Protein AF-A0A662FUU7-F1 (afdb_monomer_lite)

Structure (mmCIF, N/CA/C/O backbone):
data_AF-A0A662FUU7-F1
#
_entry.id   AF-A0A662FUU7-F1
#
loop_
_atom_site.group_PDB
_atom_site.id
_atom_site.type_symbol
_atom_site.label_atom_id
_atom_site.label_alt_id
_atom_site.label_comp_id
_atom_site.label_asym_id
_atom_site.label_entity_id
_atom_site.label_seq_id
_atom_site.pdbx_PDB_ins_code
_atom_site.Cartn_x
_atom_site.Cartn_y
_atom_site.Cartn_z
_atom_site.occupancy
_atom_site.B_iso_or_equiv
_atom_site.auth_seq_id
_atom_site.auth_comp_id
_atom_site.auth_asym_id
_atom_site.auth_atom_id
_atom_site.pdbx_PDB_model_num
ATOM 1 N N . MET A 1 1 ? 10.718 -19.393 -19.482 1.00 44.84 1 MET A N 1
ATOM 2 C CA . MET A 1 1 ? 10.798 -18.993 -18.058 1.00 44.84 1 MET A CA 1
ATOM 3 C C . MET A 1 1 ? 12.221 -19.186 -17.516 1.00 44.84 1 MET A C 1
ATOM 5 O O . MET A 1 1 ? 12.424 -19.950 -16.588 1.00 44.84 1 MET A O 1
ATOM 9 N N . LEU A 1 2 ? 13.214 -18.514 -18.114 1.00 45.72 2 LEU A N 1
ATOM 10 C CA . LEU A 1 2 ? 14.619 -18.505 -17.651 1.00 45.72 2 LEU A CA 1
ATOM 11 C C . LEU A 1 2 ? 15.251 -17.097 -17.741 1.00 45.72 2 LEU A C 1
ATOM 13 O O . LEU A 1 2 ? 16.114 -16.765 -16.940 1.00 45.72 2 LEU A O 1
ATOM 17 N N . ALA A 1 3 ? 14.721 -16.215 -18.602 1.00 53.31 3 ALA A N 1
ATOM 18 C CA . ALA A 1 3 ? 15.209 -14.842 -18.773 1.00 53.31 3 ALA A CA 1
ATOM 19 C C . ALA A 1 3 ? 15.095 -13.946 -17.518 1.00 53.31 3 ALA A C 1
ATOM 21 O O . ALA A 1 3 ? 15.912 -13.051 -17.324 1.00 53.31 3 ALA A O 1
ATOM 22 N N . GLY A 1 4 ? 14.111 -14.187 -16.639 1.00 52.06 4 GLY A N 1
ATOM 23 C CA . GLY A 1 4 ? 13.937 -13.397 -15.411 1.00 52.06 4 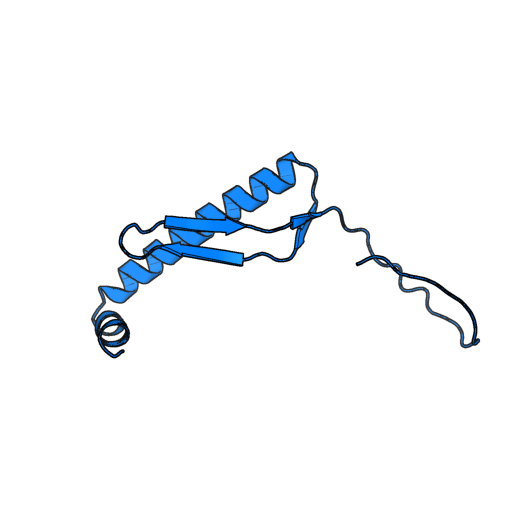GLY A CA 1
ATOM 24 C C . GLY A 1 4 ? 14.995 -13.686 -14.341 1.00 52.06 4 GLY A C 1
ATOM 25 O O . GLY A 1 4 ? 15.371 -12.793 -13.587 1.00 52.06 4 GLY A O 1
ATOM 26 N N . VAL A 1 5 ? 15.519 -14.917 -14.302 1.00 51.16 5 VAL A N 1
ATOM 27 C CA . VAL A 1 5 ? 16.540 -15.328 -13.325 1.00 51.16 5 VAL A CA 1
ATOM 28 C C . VAL A 1 5 ? 17.942 -14.919 -13.786 1.00 51.16 5 VAL A C 1
ATOM 30 O O . VAL A 1 5 ? 18.754 -14.496 -12.968 1.00 51.16 5 VAL A O 1
ATOM 33 N N . GLU A 1 6 ? 18.219 -14.930 -15.092 1.00 53.38 6 GLU A N 1
ATOM 34 C CA . GLU A 1 6 ? 19.503 -14.469 -15.647 1.00 53.38 6 GLU A CA 1
ATOM 35 C C . GLU A 1 6 ? 19.746 -12.962 -15.426 1.00 53.38 6 GLU A C 1
ATOM 37 O O . GLU A 1 6 ? 20.880 -12.548 -15.172 1.00 53.38 6 GLU A O 1
ATOM 42 N N . ALA A 1 7 ? 18.692 -12.134 -15.410 1.00 55.53 7 ALA A N 1
ATOM 43 C CA . ALA A 1 7 ? 18.799 -10.705 -15.090 1.00 55.53 7 ALA A CA 1
ATOM 44 C C . ALA A 1 7 ? 19.205 -10.426 -13.623 1.00 55.53 7 ALA A C 1
ATOM 46 O O . ALA A 1 7 ? 19.765 -9.365 -13.322 1.00 55.53 7 ALA A O 1
ATOM 47 N N . LEU A 1 8 ? 18.963 -11.376 -12.709 1.00 55.41 8 LEU A N 1
ATOM 48 C CA . LEU A 1 8 ? 19.226 -11.237 -11.270 1.00 55.41 8 LEU A CA 1
ATOM 49 C C . LEU A 1 8 ? 20.703 -11.433 -10.894 1.00 55.41 8 LEU A C 1
ATOM 51 O O . LEU A 1 8 ? 21.138 -10.921 -9.863 1.00 55.41 8 LEU A O 1
ATOM 55 N N . VAL A 1 9 ? 21.496 -12.112 -11.728 1.00 58.97 9 VAL A N 1
ATOM 56 C CA . VAL A 1 9 ? 22.877 -12.514 -11.387 1.00 58.97 9 VAL A CA 1
ATOM 57 C C . VAL A 1 9 ? 23.920 -11.425 -11.721 1.00 58.97 9 VAL A C 1
ATOM 59 O O . VAL A 1 9 ? 25.017 -11.425 -11.173 1.00 58.97 9 VAL A O 1
ATOM 62 N N . GLY A 1 10 ? 23.585 -10.435 -12.559 1.00 63.28 10 GLY A N 1
ATOM 63 C CA . GLY A 1 10 ? 24.552 -9.484 -13.143 1.00 63.28 10 GLY A CA 1
ATOM 64 C C . GLY A 1 10 ? 24.597 -8.062 -12.560 1.00 63.28 10 GLY A C 1
ATOM 65 O O . GLY A 1 10 ? 25.018 -7.141 -13.257 1.00 63.28 10 GLY A O 1
ATOM 66 N N . GLY A 1 11 ? 24.095 -7.816 -11.344 1.00 64.31 11 GLY A N 1
ATOM 67 C CA . GLY A 1 11 ? 24.119 -6.487 -10.698 1.00 64.31 11 GLY A CA 1
ATOM 68 C C . GLY A 1 11 ? 23.075 -5.475 -11.207 1.00 64.31 11 GLY A C 1
ATOM 69 O O . GLY A 1 11 ? 22.556 -4.693 -10.412 1.00 64.31 11 GLY A O 1
ATOM 70 N N . ARG A 1 12 ? 22.665 -5.545 -12.483 1.00 63.88 12 ARG A N 1
ATOM 71 C CA . ARG A 1 12 ? 21.527 -4.768 -13.027 1.00 63.88 12 ARG A CA 1
ATOM 72 C C . ARG A 1 12 ? 20.183 -5.167 -12.404 1.00 63.88 12 ARG A C 1
ATOM 74 O O . ARG A 1 12 ? 19.367 -4.296 -12.119 1.00 63.88 12 ARG A O 1
ATOM 81 N N . GLY A 1 13 ? 19.992 -6.451 -12.089 1.00 68.44 13 GLY A N 1
ATOM 82 C CA . GLY A 1 13 ? 18.815 -6.927 -11.357 1.00 68.44 13 GLY A CA 1
ATOM 83 C C . GLY A 1 13 ? 18.700 -6.355 -9.942 1.00 68.44 13 GLY A C 1
ATOM 84 O O . GLY A 1 13 ? 17.595 -6.123 -9.469 1.00 68.44 13 GLY A O 1
ATOM 85 N N . LYS A 1 14 ? 19.823 -6.037 -9.282 1.00 78.06 14 LYS A N 1
ATOM 86 C CA . LYS A 1 14 ? 19.806 -5.427 -7.945 1.00 78.06 14 LYS A CA 1
ATOM 87 C C . LYS A 1 14 ? 19.248 -4.005 -7.987 1.00 78.06 14 LYS A C 1
ATOM 89 O O . LYS A 1 14 ? 18.395 -3.674 -7.176 1.00 78.06 1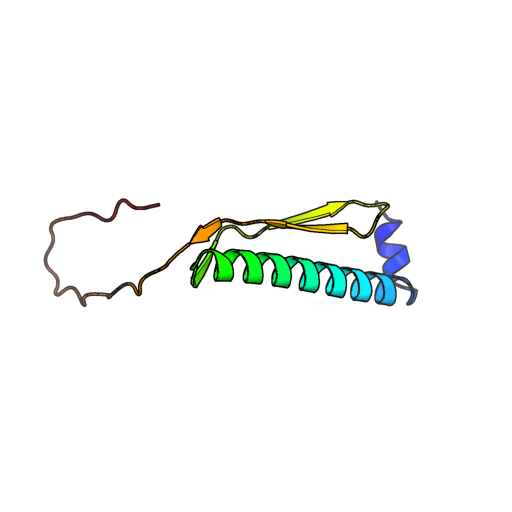4 LYS A O 1
ATOM 94 N N . ALA A 1 15 ? 19.692 -3.190 -8.946 1.00 81.00 15 ALA A N 1
ATOM 95 C CA . ALA A 1 15 ? 19.162 -1.839 -9.130 1.00 81.00 15 ALA A CA 1
ATOM 96 C C . ALA A 1 15 ? 17.659 -1.864 -9.460 1.00 81.00 15 ALA A C 1
ATOM 98 O O . ALA A 1 15 ? 16.891 -1.124 -8.857 1.00 81.00 15 ALA A O 1
ATOM 99 N N . TYR A 1 16 ? 17.230 -2.774 -10.340 1.00 79.88 16 TYR A N 1
ATOM 100 C CA . TYR A 1 16 ? 15.814 -2.964 -10.668 1.00 79.88 16 TYR A CA 1
ATOM 101 C C . TYR A 1 16 ? 14.965 -3.355 -9.447 1.00 79.88 16 TYR A C 1
ATOM 103 O O . TYR A 1 16 ? 13.908 -2.774 -9.213 1.00 79.88 16 TYR A O 1
ATOM 111 N N . LEU A 1 17 ? 15.445 -4.298 -8.630 1.00 82.81 17 LEU A N 1
ATOM 112 C CA . LEU A 1 17 ? 14.759 -4.700 -7.400 1.00 82.81 17 LEU A CA 1
ATOM 113 C C . LEU A 1 17 ? 14.690 -3.571 -6.365 1.00 82.81 17 LEU A C 1
ATOM 115 O O . LEU A 1 17 ? 13.676 -3.441 -5.680 1.00 82.81 17 LEU A O 1
ATOM 119 N N . GLU A 1 18 ? 15.739 -2.756 -6.242 1.00 87.00 18 GLU A N 1
ATOM 120 C CA . GLU A 1 18 ? 15.723 -1.593 -5.348 1.00 87.00 18 GLU A CA 1
ATOM 121 C C . GLU A 1 18 ? 14.708 -0.539 -5.810 1.00 87.00 18 GLU A C 1
ATOM 123 O O . GLU A 1 18 ? 13.961 -0.015 -4.986 1.00 87.00 18 GLU A O 1
ATOM 128 N N . GLU A 1 19 ? 14.613 -0.272 -7.112 1.00 86.50 19 GLU A N 1
ATOM 129 C CA . GLU A 1 19 ? 13.614 0.653 -7.656 1.00 86.50 19 GLU A CA 1
ATOM 130 C C . GLU A 1 19 ? 12.177 0.126 -7.491 1.00 86.50 19 GLU A C 1
ATOM 132 O O . GLU A 1 19 ? 11.307 0.852 -7.007 1.00 86.50 19 GLU A O 1
ATOM 137 N N . LEU A 1 20 ? 11.931 -1.164 -7.746 1.00 87.81 20 LEU A N 1
ATOM 138 C CA . LEU A 1 20 ? 10.638 -1.796 -7.443 1.00 87.81 20 LEU A CA 1
ATOM 139 C C . LEU A 1 20 ? 10.279 -1.702 -5.956 1.00 87.81 20 LEU A C 1
ATOM 141 O O . LEU A 1 20 ? 9.126 -1.462 -5.591 1.00 87.81 20 LEU A O 1
ATOM 145 N N . LYS A 1 21 ? 11.266 -1.886 -5.076 1.00 89.69 21 LYS A N 1
ATOM 146 C CA . LYS A 1 21 ? 11.076 -1.778 -3.628 1.00 89.69 21 LYS A CA 1
ATOM 147 C C . LYS A 1 21 ? 10.698 -0.355 -3.219 1.00 89.69 21 LYS A C 1
ATOM 149 O O . LYS A 1 21 ? 9.830 -0.207 -2.358 1.00 89.69 21 LYS A O 1
ATOM 154 N N . LYS A 1 22 ? 11.314 0.668 -3.822 1.00 91.88 22 LYS A N 1
ATOM 155 C CA . LYS A 1 22 ? 10.947 2.077 -3.607 1.00 91.88 22 LYS A CA 1
ATOM 156 C C . LYS A 1 22 ? 9.518 2.350 -4.068 1.00 91.88 22 LYS A C 1
ATOM 158 O O . LYS A 1 22 ? 8.713 2.767 -3.240 1.00 91.88 22 LYS A O 1
ATOM 163 N N . ALA A 1 23 ? 9.184 2.000 -5.310 1.00 92.19 23 ALA A N 1
ATOM 164 C CA . ALA A 1 23 ? 7.846 2.203 -5.870 1.00 92.19 23 ALA A CA 1
ATOM 165 C C . ALA A 1 23 ? 6.753 1.525 -5.023 1.00 92.19 23 ALA A C 1
ATOM 167 O O . ALA A 1 23 ? 5.721 2.119 -4.715 1.00 92.19 23 ALA A O 1
ATOM 168 N N . ARG A 1 24 ? 7.006 0.299 -4.547 1.00 92.75 24 ARG A N 1
ATOM 169 C CA . ARG A 1 24 ? 6.091 -0.395 -3.629 1.00 92.75 24 ARG A CA 1
ATOM 170 C C . ARG A 1 24 ? 5.914 0.348 -2.305 1.00 92.75 24 ARG A C 1
ATOM 172 O O . ARG A 1 24 ? 4.802 0.421 -1.788 1.00 92.75 24 ARG A O 1
ATOM 179 N N . ASN A 1 25 ? 6.996 0.855 -1.721 1.00 95.44 25 ASN A N 1
ATOM 180 C CA . ASN A 1 25 ? 6.917 1.581 -0.454 1.00 95.44 25 ASN A CA 1
ATOM 181 C C . ASN A 1 25 ? 6.131 2.890 -0.608 1.00 95.44 25 ASN A C 1
ATOM 183 O O . ASN A 1 25 ? 5.347 3.221 0.278 1.00 95.44 25 ASN A O 1
ATOM 187 N N . GLU A 1 26 ? 6.304 3.596 -1.726 1.00 96.00 26 GLU A N 1
ATOM 188 C CA . GLU A 1 26 ? 5.524 4.792 -2.061 1.00 96.00 26 GLU A CA 1
ATOM 189 C C . GLU A 1 26 ? 4.032 4.460 -2.180 1.00 96.00 26 GLU A C 1
ATOM 191 O O . GLU A 1 26 ? 3.221 5.044 -1.461 1.00 96.00 26 GLU A O 1
ATOM 196 N N . ALA A 1 27 ? 3.674 3.428 -2.951 1.00 96.38 27 ALA A N 1
ATOM 197 C CA . ALA A 1 27 ? 2.285 2.989 -3.097 1.00 96.38 27 ALA A CA 1
ATOM 198 C C . ALA A 1 27 ? 1.628 2.610 -1.753 1.00 96.38 27 ALA A C 1
ATOM 200 O O . ALA A 1 27 ? 0.467 2.947 -1.495 1.00 96.38 27 ALA A O 1
ATOM 201 N N . LEU A 1 28 ? 2.369 1.935 -0.865 1.00 97.12 28 LEU A N 1
ATOM 202 C CA . LEU A 1 28 ? 1.889 1.588 0.476 1.00 97.12 28 LEU A CA 1
ATOM 203 C C . LEU A 1 28 ? 1.729 2.817 1.378 1.00 97.12 28 LEU A C 1
ATOM 205 O O . LEU A 1 28 ? 0.783 2.872 2.166 1.00 97.12 28 LEU A O 1
ATOM 209 N N . ASN A 1 29 ? 2.628 3.796 1.284 1.00 97.81 29 ASN A N 1
ATOM 210 C CA . ASN A 1 29 ? 2.508 5.042 2.038 1.00 97.81 29 ASN A CA 1
ATOM 211 C C . ASN A 1 29 ? 1.283 5.839 1.583 1.00 97.81 29 ASN A C 1
ATOM 213 O O . ASN A 1 29 ? 0.515 6.298 2.426 1.00 97.81 29 ASN A O 1
ATOM 217 N N . ASP A 1 30 ? 1.027 5.908 0.279 1.00 97.69 30 ASP A N 1
ATOM 218 C CA . ASP A 1 30 ? -0.167 6.558 -0.261 1.00 97.69 30 ASP A CA 1
ATOM 219 C C . ASP A 1 30 ? -1.456 5.842 0.144 1.00 97.69 30 ASP A C 1
ATOM 221 O O . ASP A 1 30 ? -2.463 6.486 0.448 1.00 97.69 30 ASP A O 1
AT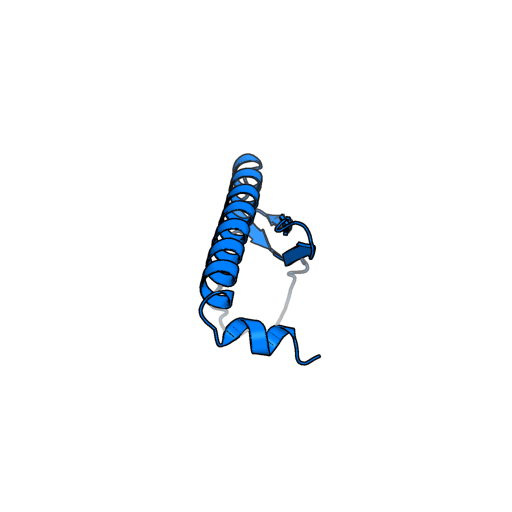OM 225 N N . LEU A 1 31 ? -1.454 4.505 0.171 1.00 98.19 31 LEU A N 1
ATOM 226 C CA . LEU A 1 31 ? -2.583 3.722 0.681 1.00 98.19 31 LEU A CA 1
ATOM 227 C C . LEU A 1 31 ? -2.845 4.020 2.167 1.00 98.19 31 LEU A C 1
ATOM 229 O O . LEU A 1 31 ? -3.991 4.260 2.552 1.00 98.19 31 LEU A O 1
ATOM 233 N N . ARG A 1 32 ? -1.791 4.072 2.992 1.00 98.25 32 ARG A N 1
ATOM 234 C CA . ARG A 1 32 ? -1.894 4.436 4.416 1.00 98.25 32 ARG A CA 1
ATOM 235 C C . ARG A 1 32 ? -2.408 5.854 4.610 1.00 98.25 32 ARG A C 1
ATOM 237 O O . ARG A 1 32 ? -3.326 6.043 5.396 1.00 98.25 32 ARG A O 1
ATOM 244 N N . ASN A 1 33 ? -1.857 6.829 3.892 1.00 98.44 33 ASN A N 1
ATOM 245 C CA . ASN A 1 33 ? -2.271 8.228 3.988 1.00 98.44 33 ASN A CA 1
ATOM 246 C C . ASN A 1 33 ? -3.757 8.388 3.662 1.00 98.44 33 ASN A C 1
ATOM 248 O O . ASN A 1 33 ? -4.486 9.043 4.404 1.00 98.44 33 ASN A O 1
ATOM 252 N N . ARG A 1 34 ? -4.233 7.719 2.604 1.00 98.31 34 ARG A N 1
ATOM 253 C CA . ARG A 1 34 ? -5.660 7.691 2.258 1.00 98.31 34 ARG A CA 1
ATOM 254 C C . ARG A 1 34 ? -6.506 7.072 3.371 1.00 98.31 34 ARG A C 1
ATOM 256 O O . ARG A 1 34 ? -7.488 7.684 3.773 1.00 98.31 34 ARG A O 1
ATOM 263 N N . ALA A 1 35 ? -6.108 5.920 3.910 1.00 98.44 35 ALA A N 1
ATOM 264 C CA . ALA A 1 35 ? -6.831 5.274 5.007 1.00 98.44 35 ALA A CA 1
ATOM 265 C C . ALA A 1 35 ? -6.873 6.145 6.279 1.00 98.44 35 ALA A C 1
ATOM 267 O O . ALA A 1 35 ? -7.935 6.304 6.878 1.00 98.44 35 ALA A O 1
ATOM 268 N N . MET A 1 36 ? -5.754 6.774 6.649 1.00 98.12 36 MET A N 1
ATOM 269 C CA . MET A 1 36 ? -5.687 7.701 7.787 1.00 98.12 36 MET A CA 1
ATOM 270 C C . MET A 1 36 ? -6.595 8.916 7.581 1.00 98.12 36 MET A C 1
ATOM 272 O O . MET A 1 36 ? -7.325 9.293 8.493 1.00 98.12 36 MET A O 1
ATOM 276 N N . ASN A 1 37 ? -6.618 9.488 6.373 1.00 98.44 37 ASN A N 1
ATOM 277 C CA . ASN A 1 37 ? -7.507 10.604 6.034 1.00 98.44 37 ASN A CA 1
ATOM 278 C C . ASN A 1 37 ? -8.997 10.218 6.083 1.00 98.44 37 ASN A C 1
ATOM 280 O O . ASN A 1 37 ? -9.846 11.085 6.265 1.00 98.44 37 ASN A O 1
ATOM 284 N N . MET A 1 38 ? -9.318 8.928 5.947 1.00 98.00 38 MET A N 1
ATOM 285 C CA . MET A 1 38 ? -10.669 8.385 6.139 1.00 98.00 38 MET A CA 1
ATOM 286 C C . MET A 1 38 ? -11.000 8.093 7.615 1.00 98.00 38 MET A C 1
ATOM 288 O O . MET A 1 38 ? -12.116 7.675 7.912 1.00 98.00 38 MET A O 1
ATOM 292 N N . GLY A 1 39 ? -10.053 8.284 8.541 1.00 97.88 39 GLY A N 1
ATOM 293 C CA . GLY A 1 39 ? -10.209 7.968 9.964 1.00 97.88 39 GLY A CA 1
ATOM 294 C C . GLY A 1 39 ? -9.997 6.491 10.316 1.00 97.88 39 GLY A C 1
ATOM 295 O O . GLY A 1 39 ? -10.290 6.084 11.439 1.00 97.88 39 GLY A O 1
ATOM 296 N N . ALA A 1 40 ? -9.494 5.679 9.385 1.00 98.31 40 ALA A N 1
ATOM 297 C CA . ALA A 1 40 ? -9.180 4.281 9.652 1.00 98.31 40 ALA A CA 1
ATOM 298 C C . ALA A 1 40 ? -7.910 4.143 10.505 1.00 98.31 40 ALA A C 1
ATOM 300 O O . ALA A 1 40 ? -6.966 4.925 10.377 1.00 98.31 40 ALA A O 1
ATOM 301 N N . ASN A 1 41 ? -7.868 3.103 11.340 1.00 97.06 41 ASN A N 1
ATOM 302 C CA . ASN A 1 41 ? -6.698 2.753 12.154 1.00 97.06 41 ASN A CA 1
ATOM 303 C C . ASN A 1 41 ? -5.984 1.480 11.661 1.00 97.06 41 ASN A C 1
ATOM 305 O O . ASN A 1 41 ? -4.918 1.136 12.171 1.00 97.06 41 ASN A O 1
ATOM 309 N N . ALA A 1 42 ? -6.550 0.798 10.663 1.00 97.38 42 ALA A N 1
ATOM 310 C CA . ALA A 1 42 ? -5.961 -0.367 10.024 1.00 97.38 42 ALA A CA 1
ATOM 311 C C . ALA A 1 42 ? -6.414 -0.491 8.560 1.00 97.38 42 ALA A C 1
ATOM 313 O O . ALA A 1 42 ? -7.416 0.089 8.137 1.00 97.38 42 ALA A O 1
ATOM 314 N N . ILE A 1 43 ? -5.659 -1.272 7.784 1.00 98.38 43 ILE A N 1
ATOM 315 C CA . ILE A 1 43 ? -6.028 -1.696 6.431 1.00 98.38 43 ILE A CA 1
ATOM 316 C C . ILE A 1 43 ? -5.942 -3.220 6.394 1.00 98.38 43 ILE A C 1
ATOM 318 O O . ILE A 1 43 ? -4.903 -3.784 6.745 1.00 98.38 43 ILE A O 1
ATOM 322 N N . VAL A 1 44 ? -7.017 -3.882 5.976 1.00 97.69 44 VAL A N 1
ATOM 323 C CA . VAL A 1 44 ? -7.092 -5.345 5.846 1.00 97.69 44 VAL A CA 1
ATOM 324 C C . VAL A 1 44 ? -7.176 -5.756 4.380 1.00 97.69 44 VAL A C 1
ATOM 326 O O . VAL A 1 44 ? -7.619 -4.978 3.535 1.00 97.69 44 VAL A O 1
ATOM 329 N N . GLY A 1 45 ? -6.730 -6.978 4.074 1.00 97.06 45 GLY A N 1
ATOM 330 C CA . GLY A 1 45 ? -6.725 -7.497 2.703 1.00 97.06 45 GLY A CA 1
ATOM 331 C C . GLY A 1 45 ? -5.857 -6.664 1.757 1.00 97.06 45 GLY A C 1
ATOM 332 O O . GLY A 1 45 ? -6.297 -6.339 0.662 1.00 97.06 45 GLY A O 1
ATOM 333 N N . VAL A 1 46 ? -4.670 -6.251 2.217 1.00 97.31 46 VAL A N 1
ATOM 334 C CA . VAL A 1 46 ? -3.734 -5.474 1.395 1.00 97.31 46 VAL A CA 1
ATOM 335 C C . VAL A 1 46 ? -3.149 -6.358 0.303 1.00 97.31 46 VAL A C 1
ATOM 337 O O . VAL A 1 46 ? -2.607 -7.420 0.607 1.00 97.31 46 VAL A O 1
ATOM 340 N N . ASP A 1 47 ? -3.197 -5.875 -0.932 1.00 95.38 47 ASP A N 1
ATOM 341 C CA . ASP A 1 47 ? -2.598 -6.522 -2.095 1.00 95.38 47 ASP A CA 1
ATOM 342 C C . ASP A 1 47 ? -2.066 -5.465 -3.085 1.00 95.38 47 ASP A C 1
ATOM 344 O O . ASP A 1 47 ? -2.290 -4.257 -2.908 1.00 95.38 47 ASP A O 1
ATOM 348 N N . PHE A 1 48 ? -1.279 -5.894 -4.073 1.00 91.25 48 PHE A N 1
ATOM 349 C CA . PHE A 1 48 ? -0.631 -5.009 -5.033 1.00 91.25 48 PHE A CA 1
ATOM 350 C C . PHE A 1 48 ? -0.544 -5.590 -6.445 1.00 91.25 48 PHE A C 1
ATOM 352 O O . PHE A 1 48 ? -0.302 -6.775 -6.654 1.00 91.25 48 PHE A O 1
ATOM 359 N N . GLU A 1 49 ? -0.645 -4.699 -7.425 1.00 90.19 49 GLU A N 1
ATOM 360 C CA . GLU A 1 49 ? -0.457 -4.997 -8.841 1.00 90.19 49 GLU A CA 1
ATOM 361 C C . GLU A 1 49 ? 0.834 -4.356 -9.355 1.00 90.19 49 GLU A C 1
ATOM 363 O O . GLU A 1 49 ? 1.150 -3.203 -9.038 1.00 90.19 49 GLU A O 1
ATOM 368 N N . ILE A 1 50 ? 1.576 -5.118 -10.162 1.00 86.75 50 ILE A N 1
ATOM 369 C CA . ILE A 1 50 ? 2.789 -4.678 -10.854 1.00 86.75 50 ILE A CA 1
ATOM 370 C C . ILE A 1 50 ? 2.555 -4.895 -12.345 1.00 86.75 50 ILE A C 1
ATOM 372 O O . ILE A 1 50 ? 2.340 -6.025 -12.782 1.00 86.75 50 ILE A O 1
ATOM 376 N N . VAL A 1 51 ? 2.604 -3.819 -13.124 1.00 84.62 51 VAL A N 1
ATOM 377 C CA . VAL A 1 51 ? 2.474 -3.896 -14.584 1.00 84.62 51 VAL A CA 1
ATOM 378 C C . VAL A 1 51 ? 3.874 -3.914 -15.195 1.00 84.62 51 VAL A C 1
ATOM 380 O O . VAL A 1 51 ? 4.681 -3.029 -14.936 1.00 84.62 51 VAL A O 1
ATOM 383 N N . GLU A 1 52 ? 4.203 -4.930 -15.994 1.00 67.81 52 GLU A N 1
ATOM 384 C CA . GLU A 1 52 ? 5.501 -4.993 -16.677 1.00 67.81 52 GLU A CA 1
ATOM 385 C C . GLU A 1 52 ? 5.525 -4.042 -17.892 1.00 67.81 52 GLU A C 1
ATOM 387 O O . GLU A 1 52 ? 4.578 -3.9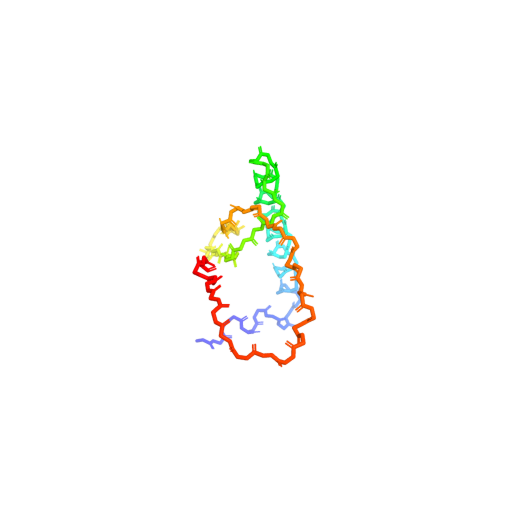80 -18.671 1.00 67.81 52 GLU A O 1
ATOM 392 N N . GLY A 1 53 ? 6.612 -3.276 -18.055 1.00 65.19 53 GLY A N 1
ATOM 393 C CA . GLY A 1 53 ? 6.803 -2.300 -19.145 1.00 65.19 53 GLY A CA 1
ATOM 394 C C . GLY A 1 53 ? 6.770 -0.835 -18.694 1.00 65.19 53 GLY A C 1
ATOM 395 O O . GLY A 1 53 ? 7.525 -0.016 -19.215 1.00 65.19 53 GLY A O 1
ATOM 396 N N . PHE A 1 54 ? 6.001 -0.529 -17.650 1.00 62.81 54 PHE A N 1
ATOM 397 C CA . PHE A 1 54 ? 6.039 0.734 -16.912 1.00 62.81 54 PHE A CA 1
ATOM 398 C C . PHE A 1 54 ? 6.142 0.354 -15.443 1.00 62.81 54 PHE A C 1
ATOM 400 O O . PHE A 1 54 ? 5.284 -0.374 -14.979 1.00 62.81 54 PHE A O 1
ATOM 407 N N . MET A 1 55 ? 7.177 0.776 -14.714 1.00 71.69 55 MET A N 1
ATOM 408 C CA . MET A 1 55 ? 7.420 0.375 -13.316 1.00 71.69 55 MET A CA 1
ATOM 409 C C . MET A 1 55 ? 6.387 0.991 -12.350 1.00 71.69 55 MET A C 1
ATOM 411 O O . MET A 1 55 ? 6.715 1.790 -11.478 1.00 71.69 55 MET A O 1
ATOM 415 N N . VAL A 1 56 ? 5.118 0.659 -12.549 1.00 83.12 56 VAL A N 1
ATOM 416 C CA . VAL A 1 56 ? 3.967 1.152 -11.811 1.00 83.12 56 VAL A CA 1
ATOM 417 C C . VAL A 1 56 ? 3.583 0.074 -10.816 1.00 83.12 56 VAL A C 1
ATOM 419 O O . VAL A 1 56 ? 3.313 -1.068 -11.192 1.00 83.12 56 VAL A O 1
ATOM 422 N N . VAL A 1 57 ? 3.567 0.459 -9.543 1.00 91.38 57 VAL A N 1
ATOM 423 C CA . VAL A 1 57 ? 3.087 -0.378 -8.447 1.00 91.38 57 VAL A CA 1
ATOM 424 C C . VAL A 1 57 ? 1.833 0.269 -7.887 1.00 91.38 57 VAL A C 1
ATOM 426 O O . VAL A 1 57 ? 1.870 1.420 -7.454 1.00 91.38 57 VAL A O 1
ATOM 429 N N . THR A 1 58 ? 0.729 -0.469 -7.884 1.00 93.38 58 THR A N 1
ATOM 430 C CA . THR A 1 58 ? -0.529 -0.019 -7.277 1.00 93.38 58 THR A CA 1
ATOM 431 C C . THR A 1 58 ? -0.832 -0.888 -6.070 1.00 93.38 58 THR A C 1
ATOM 433 O O . THR A 1 58 ? -0.767 -2.105 -6.175 1.00 93.38 58 THR A O 1
ATOM 436 N N . ALA A 1 59 ? -1.164 -0.278 -4.931 1.00 96.38 59 ALA A N 1
ATOM 437 C CA . ALA A 1 59 ? -1.584 -0.987 -3.723 1.00 96.38 59 ALA A CA 1
ATOM 438 C C . ALA A 1 59 ? -3.052 -0.684 -3.395 1.00 96.38 59 ALA A C 1
ATOM 440 O O . ALA A 1 59 ? -3.497 0.467 -3.499 1.00 96.38 59 ALA A O 1
ATOM 441 N N . PHE A 1 60 ? -3.780 -1.707 -2.957 1.00 97.12 60 PHE A N 1
ATOM 442 C CA . PHE A 1 60 ? -5.188 -1.626 -2.574 1.00 97.12 60 PHE A CA 1
ATOM 443 C C . PHE A 1 60 ? -5.469 -2.461 -1.320 1.00 97.12 60 PHE A C 1
ATOM 445 O O . PHE A 1 60 ? -4.649 -3.268 -0.893 1.00 97.12 60 PHE A O 1
ATOM 452 N N . GLY A 1 61 ? -6.613 -2.210 -0.688 1.00 97.69 61 GLY A N 1
ATOM 453 C CA . GLY A 1 61 ? -7.049 -2.873 0.539 1.00 97.69 61 GLY A CA 1
ATOM 454 C C . GLY A 1 61 ? -8.284 -2.192 1.126 1.00 97.69 61 GLY A C 1
ATOM 455 O O . GLY A 1 61 ? -8.775 -1.204 0.578 1.00 97.69 61 GLY A O 1
ATOM 456 N N . THR A 1 62 ? -8.778 -2.703 2.252 1.00 98.25 62 THR A N 1
ATOM 457 C CA . THR A 1 62 ? -9.977 -2.180 2.927 1.00 98.25 62 THR A CA 1
ATOM 458 C C . THR A 1 62 ? -9.590 -1.415 4.185 1.00 98.25 62 THR A C 1
ATOM 460 O O . THR A 1 62 ? -9.029 -1.992 5.114 1.00 98.25 62 THR A O 1
ATOM 463 N N . ALA A 1 63 ? -9.889 -0.117 4.221 1.00 98.44 63 ALA A N 1
ATOM 464 C CA . ALA A 1 63 ? -9.675 0.731 5.389 1.00 98.44 63 ALA A CA 1
ATOM 465 C C . ALA A 1 63 ? -10.733 0.426 6.464 1.00 98.44 63 ALA A C 1
ATOM 467 O O . ALA A 1 63 ? -11.929 0.442 6.175 1.00 98.44 63 ALA A O 1
ATOM 468 N N . VAL A 1 64 ? -10.297 0.135 7.690 1.00 97.69 64 VAL A N 1
ATOM 469 C CA . VAL A 1 64 ? -11.173 -0.277 8.798 1.00 97.69 64 VAL A CA 1
ATOM 470 C C . VAL A 1 64 ? -10.800 0.423 10.106 1.00 97.69 64 VAL A C 1
ATOM 472 O O . VAL A 1 64 ? -9.670 0.883 10.292 1.00 97.69 64 VAL A O 1
ATOM 475 N N . VAL A 1 65 ? -11.757 0.471 11.033 1.00 97.81 65 VAL A N 1
ATOM 476 C CA . VAL A 1 65 ? -11.520 0.814 12.439 1.00 97.81 65 VAL A CA 1
ATOM 477 C C . VAL A 1 65 ? -11.657 -0.465 13.254 1.00 97.81 65 VAL A C 1
ATOM 479 O O . VAL A 1 65 ? -12.732 -1.056 13.295 1.00 97.81 65 VAL A O 1
ATOM 482 N N . VAL A 1 66 ? -10.567 -0.912 13.872 1.00 95.56 66 VAL A N 1
ATOM 483 C CA . VAL A 1 66 ? -10.561 -2.076 14.765 1.00 95.56 66 VAL A CA 1
ATOM 484 C C . VAL A 1 66 ? -10.586 -1.644 16.227 1.00 95.56 66 VAL A C 1
ATOM 486 O O . VAL A 1 66 ? -9.942 -0.662 16.604 1.00 95.56 66 VAL A O 1
ATOM 489 N N . GLU A 1 67 ? -11.291 -2.415 17.052 1.00 93.62 67 GLU A N 1
ATOM 490 C CA . GLU A 1 67 ? -11.328 -2.262 18.506 1.00 93.62 67 GLU A CA 1
ATOM 491 C C . GLU A 1 67 ? -10.578 -3.421 19.186 1.00 93.62 67 GLU A C 1
ATOM 493 O O . GLU A 1 67 ? -10.592 -4.550 18.681 1.00 93.62 67 GLU A O 1
ATOM 498 N N . PRO A 1 68 ? -9.915 -3.194 20.336 1.00 88.88 68 PRO A N 1
ATOM 499 C CA . PRO A 1 68 ? -9.272 -4.269 21.081 1.00 88.88 68 PRO A CA 1
ATOM 500 C C . PRO A 1 68 ? -10.279 -5.343 21.507 1.00 88.88 68 PRO A C 1
ATOM 502 O O . PRO A 1 68 ? -11.247 -5.063 22.212 1.00 88.88 68 PRO A O 1
ATOM 505 N N . SER A 1 69 ? -10.019 -6.605 21.157 1.00 85.19 69 SER A N 1
ATOM 506 C CA . SER A 1 69 ? -10.824 -7.712 21.673 1.00 85.19 69 SER A CA 1
ATOM 507 C C . SER A 1 69 ? -10.504 -7.932 23.155 1.00 85.19 69 SER A C 1
ATOM 509 O O . SER A 1 69 ? -9.418 -8.415 23.495 1.00 85.19 69 SER A O 1
ATOM 511 N N . ILE A 1 70 ? -11.439 -7.626 24.052 1.00 81.00 70 ILE A N 1
ATOM 512 C CA . ILE A 1 70 ? -11.309 -8.008 25.461 1.00 81.00 70 ILE A CA 1
ATOM 513 C C . ILE A 1 70 ? -11.524 -9.523 25.551 1.00 81.00 70 ILE A C 1
ATOM 515 O O . ILE A 1 70 ? -12.648 -10.016 25.440 1.00 81.00 70 ILE A O 1
ATOM 519 N N . ARG A 1 71 ? -10.447 -10.290 25.772 1.00 72.44 71 ARG A N 1
ATOM 520 C CA . ARG A 1 71 ? -10.577 -11.694 26.187 1.00 72.44 71 ARG A CA 1
ATOM 521 C C . ARG A 1 71 ? -11.086 -11.719 27.620 1.00 72.44 71 ARG A C 1
ATOM 523 O O . ARG A 1 71 ? -10.304 -11.671 28.565 1.00 72.44 71 ARG A O 1
ATOM 530 N N . LEU A 1 72 ? -12.400 -11.820 27.779 1.00 71.00 72 LEU A N 1
ATOM 531 C CA . LEU A 1 72 ? -12.981 -12.205 29.057 1.00 71.00 72 LEU A CA 1
ATOM 532 C C . LEU A 1 72 ? -12.440 -13.598 29.399 1.00 71.00 72 LEU A C 1
ATOM 534 O O . LEU A 1 72 ? -12.683 -14.566 28.674 1.00 71.00 72 LEU A O 1
ATOM 538 N N . HIS A 1 73 ? -11.660 -13.686 30.477 1.00 62.56 73 HIS A N 1
ATOM 539 C CA . HIS A 1 73 ? -11.275 -14.952 31.084 1.00 62.56 73 HIS A CA 1
ATOM 540 C C . HIS A 1 73 ? -12.574 -15.659 31.485 1.00 62.56 73 HIS A C 1
ATOM 542 O O . HIS A 1 73 ? -13.181 -15.297 32.487 1.00 62.56 73 HIS A O 1
ATOM 548 N N . ARG A 1 74 ? -13.066 -16.579 30.644 1.00 54.91 74 ARG A N 1
ATOM 549 C CA . ARG A 1 74 ? -14.295 -17.341 30.890 1.00 54.91 74 ARG A CA 1
ATOM 550 C C . ARG A 1 74 ? -14.028 -18.336 32.024 1.00 54.91 74 ARG A C 1
ATOM 552 O O . ARG A 1 74 ? -13.344 -19.328 31.762 1.00 54.91 74 ARG A O 1
ATOM 559 N N . PRO A 1 75 ? -14.574 -18.157 33.244 1.00 53.44 75 PRO A N 1
ATOM 560 C CA . PRO A 1 75 ? -14.746 -19.294 34.127 1.00 53.44 75 PRO A CA 1
ATOM 561 C C . PRO A 1 75 ? -15.683 -20.287 33.432 1.00 53.44 75 PRO A C 1
ATOM 563 O O . PRO A 1 75 ? -16.670 -19.920 32.793 1.00 53.44 75 PRO A O 1
ATOM 566 N N . ASN A 1 76 ? -15.289 -21.550 33.505 1.00 54.22 76 ASN A N 1
ATOM 567 C CA . ASN A 1 76 ? -15.878 -22.699 32.842 1.00 54.22 76 ASN A CA 1
ATOM 568 C C . ASN A 1 76 ? -17.386 -22.829 33.138 1.00 54.22 76 ASN A C 1
ATOM 570 O O . ASN A 1 76 ? -17.768 -23.435 34.134 1.00 54.22 76 ASN A O 1
ATOM 574 N N . ASN A 1 77 ? -18.252 -22.292 32.275 1.00 43.62 77 ASN A N 1
ATOM 575 C CA . ASN A 1 77 ? -19.624 -22.773 32.164 1.00 43.62 77 ASN A CA 1
ATOM 576 C C . ASN A 1 77 ? -20.145 -22.626 30.731 1.00 43.62 77 ASN A C 1
ATOM 578 O O . ASN A 1 77 ? -20.029 -21.578 30.093 1.00 43.62 77 ASN A O 1
ATOM 582 N N . LYS A 1 78 ? -20.686 -23.729 30.221 1.00 62.66 78 LYS A N 1
ATOM 583 C CA . LYS A 1 78 ? -21.246 -23.868 28.881 1.00 62.66 78 LYS A CA 1
ATOM 584 C C . LYS A 1 78 ? -22.549 -23.070 28.800 1.00 62.66 78 LYS A C 1
ATOM 586 O O . LYS A 1 78 ? -23.460 -23.367 29.563 1.00 62.66 78 LYS A O 1
ATOM 591 N N . ASN A 1 79 ? -22.617 -22.102 27.883 1.00 47.69 79 ASN A N 1
ATOM 592 C CA . ASN A 1 79 ? -23.763 -21.735 27.028 1.00 47.69 79 ASN A CA 1
ATOM 593 C C . ASN A 1 79 ? -23.701 -20.249 26.622 1.00 47.69 79 ASN A C 1
ATOM 595 O O . ASN A 1 79 ? -23.516 -19.393 27.478 1.00 47.69 79 ASN A O 1
ATOM 599 N N . ILE A 1 80 ? -23.954 -20.003 25.322 1.00 55.44 80 ILE A N 1
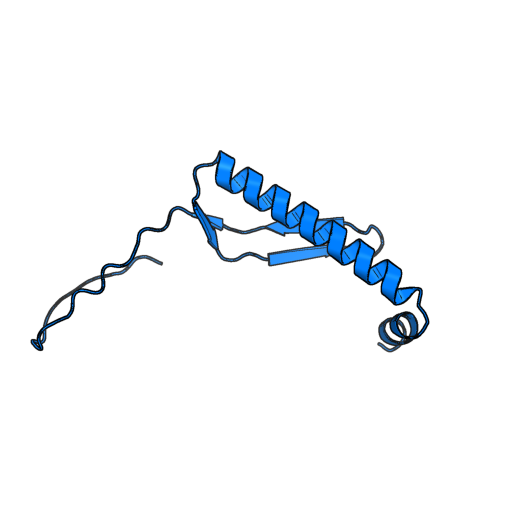ATOM 600 C CA . ILE A 1 80 ? -24.402 -18.760 24.641 1.00 55.44 80 ILE A CA 1
ATOM 601 C C . ILE A 1 80 ? -23.494 -17.500 24.701 1.00 55.44 80 ILE A C 1
ATOM 603 O O . ILE A 1 80 ? -22.905 -17.188 25.721 1.00 55.44 80 ILE A O 1
ATOM 607 N N . SER A 1 81 ? -23.331 -16.657 23.672 1.00 57.03 81 SER A N 1
ATOM 608 C CA . SER A 1 81 ? -23.591 -16.705 22.225 1.00 57.03 81 SER A CA 1
ATOM 609 C C . SER A 1 81 ? -22.916 -15.481 21.546 1.00 57.03 81 SER A C 1
ATOM 611 O O . SER A 1 81 ? -22.582 -14.518 22.228 1.00 57.03 81 SER A O 1
ATOM 613 N N . TYR A 1 82 ? -22.790 -15.544 20.214 1.00 52.41 82 TYR A N 1
ATOM 614 C CA . TYR A 1 82 ? -22.562 -14.490 19.200 1.00 52.41 82 TYR A CA 1
ATOM 615 C C . TYR A 1 82 ? -21.232 -13.711 19.146 1.00 52.41 82 TYR A C 1
ATOM 617 O O . TYR A 1 82 ? -20.969 -12.812 19.934 1.00 52.41 82 TYR A O 1
ATOM 625 N N . SER A 1 83 ? -20.496 -13.934 18.050 1.00 54.84 83 SER A N 1
ATOM 626 C CA . SER A 1 83 ? -19.849 -12.860 17.283 1.00 54.84 83 SER A CA 1
ATOM 627 C C . SER A 1 83 ? -19.836 -13.246 15.797 1.00 54.84 83 SER A C 1
ATOM 629 O O . SER A 1 83 ? -18.839 -13.718 15.260 1.00 54.84 83 SER A O 1
ATOM 631 N N . HIS A 1 84 ? -20.993 -13.115 15.143 1.00 52.53 84 HIS A N 1
ATOM 632 C CA . HIS A 1 84 ? -21.021 -12.868 13.702 1.00 52.53 84 HIS A CA 1
ATOM 633 C C . HIS A 1 84 ? -20.608 -11.412 13.523 1.00 52.53 84 HIS A C 1
ATOM 635 O O . HIS A 1 84 ? -21.413 -10.551 13.841 1.00 52.53 84 HIS A O 1
ATOM 641 N N . PHE A 1 85 ? -19.386 -11.157 13.075 1.00 53.56 85 PHE A N 1
ATOM 642 C CA . PHE A 1 85 ? -19.000 -9.979 12.299 1.00 53.56 85 PHE A CA 1
ATOM 643 C C . PHE A 1 85 ? -17.672 -10.347 11.629 1.00 53.56 85 PHE A C 1
ATOM 645 O O . PHE A 1 85 ? -16.690 -10.549 12.333 1.00 53.56 85 PHE A O 1
ATOM 652 N N . PHE A 1 86 ? -17.777 -10.549 10.310 1.00 46.28 86 PHE A N 1
ATOM 653 C CA . PHE A 1 86 ? -16.764 -10.731 9.257 1.00 46.28 86 PHE A CA 1
ATOM 654 C C . PHE A 1 86 ? -15.359 -11.210 9.647 1.00 46.28 86 PHE A C 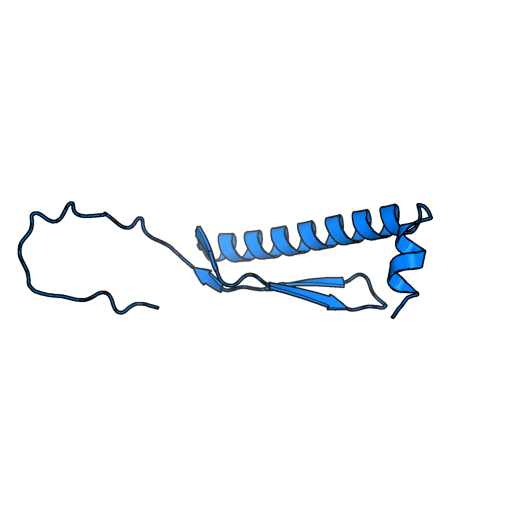1
ATOM 656 O O . PHE A 1 86 ? -14.613 -10.450 10.298 1.00 46.28 86 PHE A O 1
#

Secondary structure (DSSP, 8-state):
--HHHHTTSSSHHHHHHHHHHHHHHHHHHHHHHHHHHTT-SEEEEEEEEEETTTTEEEEEEEEE-----------S----------

pLDDT: mean 79.46, std 18.7, range [43.62, 98.44]

Sequence (86 aa):
MLAGVEALVGGRGKAYLEELKKARNEALNDLRNRAMNMGANAIVGVDFEIVEGFMVVTAFGTAVVVEPSIRLHRPNNKNISYSHFF

Foldseek 3Di:
DCVLVVCCPPCNVVVVVVVLVVLQVVQVVVQVVVLVVVVAPDWPPKDWDADPPDRHIHIDTHGHHDDDDPPDPDDDDDDDDDDPDD

Radius of gyration: 21.16 Å; chains: 1; bounding box: 49×34×53 Å